Protein AF-A0A3M6U615-F1 (afdb_monomer_lite)

Organism: Pocillopora damicornis (NCBI:txid46731)

Structure (mmCIF, N/CA/C/O backbone):
data_AF-A0A3M6U615-F1
#
_entry.id   AF-A0A3M6U615-F1
#
loop_
_atom_site.group_PDB
_atom_site.id
_atom_site.type_symbol
_atom_site.label_atom_id
_atom_site.label_alt_id
_atom_site.label_comp_id
_atom_site.label_asym_id
_atom_site.label_entity_id
_atom_site.label_seq_id
_atom_site.pdbx_PDB_ins_code
_atom_site.Cartn_x
_atom_site.Cartn_y
_atom_site.Cartn_z
_atom_site.occupancy
_atom_site.B_iso_or_equiv
_atom_site.auth_seq_id
_atom_site.auth_comp_id
_atom_site.auth_asym_id
_atom_site.auth_atom_id
_atom_site.pdbx_PDB_model_num
ATOM 1 N N . MET A 1 1 ? 2.136 40.984 -5.420 1.00 42.88 1 MET A N 1
ATOM 2 C CA . MET A 1 1 ? 2.028 39.924 -4.402 1.00 42.88 1 MET A CA 1
ATOM 3 C C . MET A 1 1 ? 1.569 38.681 -5.127 1.00 42.88 1 MET A C 1
ATOM 5 O O . MET A 1 1 ? 0.410 38.618 -5.505 1.00 42.88 1 MET A O 1
ATOM 9 N N . THR A 1 2 ? 2.488 37.763 -5.393 1.00 44.78 2 THR A N 1
ATOM 10 C CA . THR A 1 2 ? 2.186 36.498 -6.063 1.00 44.78 2 THR A CA 1
ATOM 11 C C . THR A 1 2 ? 2.874 35.447 -5.216 1.00 44.78 2 THR A C 1
ATOM 13 O O . THR A 1 2 ? 4.094 35.333 -5.224 1.00 44.78 2 THR A O 1
ATOM 16 N N . SER A 1 3 ? 2.111 34.816 -4.329 1.00 52.41 3 SER A N 1
ATOM 17 C CA . SER A 1 3 ? 2.583 33.655 -3.591 1.00 52.41 3 SER A CA 1
ATOM 18 C C . SER A 1 3 ? 2.618 32.503 -4.582 1.00 52.41 3 SER A C 1
ATOM 20 O O . SER A 1 3 ? 1.571 31.933 -4.891 1.00 52.41 3 SER A O 1
ATOM 22 N N . ASP A 1 4 ? 3.803 32.190 -5.095 1.00 58.94 4 ASP A N 1
ATOM 23 C CA . ASP A 1 4 ? 4.061 30.928 -5.776 1.00 58.94 4 ASP A CA 1
ATOM 24 C C . ASP A 1 4 ? 3.873 29.808 -4.744 1.00 58.94 4 ASP A C 1
ATOM 26 O O . ASP A 1 4 ? 4.811 29.367 -4.080 1.00 58.94 4 ASP A O 1
ATOM 30 N N . GLN A 1 5 ? 2.623 29.385 -4.537 1.00 58.00 5 GLN A N 1
ATOM 31 C CA . GLN A 1 5 ? 2.328 28.113 -3.898 1.00 58.00 5 GLN A CA 1
ATOM 32 C C . GLN A 1 5 ? 2.817 27.035 -4.858 1.00 58.00 5 GLN A C 1
ATOM 34 O O . GLN A 1 5 ? 2.076 26.550 -5.711 1.00 58.00 5 GLN A O 1
ATOM 39 N N . THR A 1 6 ? 4.091 26.679 -4.738 1.00 52.81 6 THR A N 1
ATOM 40 C CA . THR A 1 6 ? 4.619 25.457 -5.323 1.00 52.81 6 THR A CA 1
ATOM 41 C C . THR A 1 6 ? 3.828 24.310 -4.711 1.00 52.81 6 THR A C 1
ATOM 43 O O . THR A 1 6 ? 3.936 23.999 -3.524 1.00 52.81 6 THR A O 1
ATOM 46 N N . ASN A 1 7 ? 2.923 23.739 -5.503 1.00 64.00 7 ASN A N 1
ATOM 47 C CA . ASN A 1 7 ? 2.162 22.579 -5.086 1.00 64.00 7 ASN A CA 1
ATOM 48 C C . ASN A 1 7 ? 3.187 21.470 -4.813 1.00 64.00 7 ASN A C 1
ATOM 50 O O . ASN A 1 7 ? 3.866 21.013 -5.729 1.00 64.00 7 ASN A O 1
ATOM 54 N N . ARG A 1 8 ? 3.383 21.118 -3.535 1.00 67.88 8 ARG A N 1
ATOM 55 C CA . ARG A 1 8 ? 4.407 20.152 -3.092 1.00 67.88 8 ARG A CA 1
ATOM 56 C C . ARG A 1 8 ? 4.275 18.809 -3.819 1.00 67.88 8 ARG A C 1
ATOM 58 O O . ARG A 1 8 ? 5.254 18.077 -3.928 1.00 67.88 8 ARG A O 1
ATOM 65 N N . PHE A 1 9 ? 3.069 18.490 -4.276 1.00 64.62 9 PHE A N 1
ATOM 66 C CA . PHE A 1 9 ? 2.771 17.303 -5.055 1.00 64.62 9 PHE A CA 1
ATOM 67 C C . PHE A 1 9 ? 2.606 17.696 -6.524 1.00 64.62 9 PHE A C 1
ATOM 69 O O . PHE A 1 9 ? 1.772 18.541 -6.854 1.00 64.62 9 PHE A O 1
ATOM 76 N N . GLN A 1 10 ? 3.414 17.091 -7.397 1.00 66.75 10 GLN A N 1
ATOM 77 C CA . GLN A 1 10 ?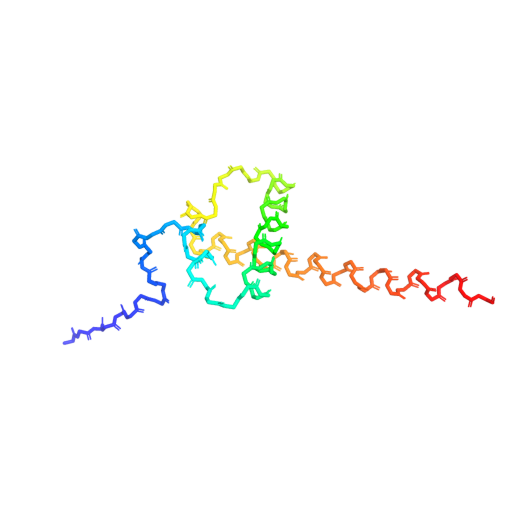 3.188 17.167 -8.836 1.00 66.75 10 GLN A CA 1
ATOM 78 C C .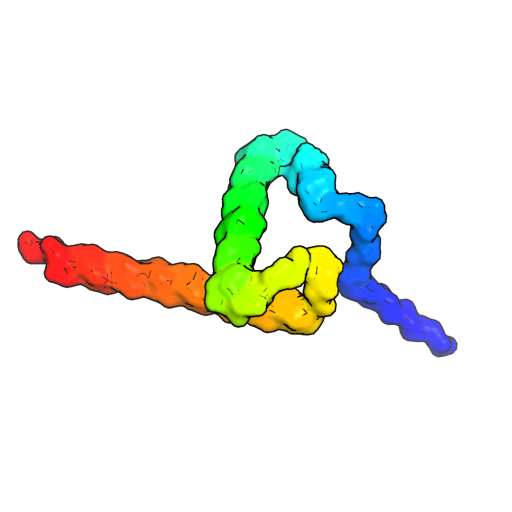 GLN A 1 10 ? 1.934 16.367 -9.189 1.00 66.75 10 GLN A C 1
ATOM 80 O O . GLN A 1 10 ? 1.726 15.272 -8.668 1.00 66.75 10 GLN A O 1
ATOM 85 N N . SER A 1 11 ? 1.112 16.923 -10.080 1.00 68.56 11 SER A N 1
ATOM 86 C CA . SER A 1 11 ? 0.097 16.133 -10.774 1.00 68.56 11 SER A CA 1
ATOM 87 C C . SER A 1 11 ? 0.825 15.110 -11.636 1.00 68.56 11 SER A C 1
ATOM 89 O O . SER A 1 11 ? 1.753 15.478 -12.357 1.00 68.56 11 SER A O 1
ATOM 91 N N . LEU A 1 12 ? 0.450 13.842 -11.515 1.00 66.19 12 LEU A N 1
ATOM 92 C CA . LEU A 1 12 ? 1.038 12.774 -12.309 1.00 66.19 12 LEU A CA 1
ATOM 93 C C . LEU A 1 12 ? 0.226 12.627 -13.598 1.00 66.19 12 LEU A C 1
ATOM 95 O O . LEU A 1 12 ? -0.989 12.458 -13.534 1.00 66.19 12 LEU A O 1
ATOM 99 N N . ASP A 1 13 ? 0.895 12.699 -14.749 1.00 71.69 13 ASP A N 1
ATOM 100 C CA . ASP A 1 13 ? 0.261 12.484 -16.059 1.00 71.69 13 ASP A CA 1
ATOM 101 C C . ASP A 1 13 ? 0.247 10.992 -16.468 1.00 71.69 13 ASP A C 1
ATOM 103 O O . ASP A 1 13 ? -0.394 10.626 -17.451 1.00 71.69 13 ASP A O 1
ATOM 107 N N . SER A 1 14 ? 0.945 10.130 -15.716 1.00 74.44 14 SER A N 1
ATOM 108 C CA . SER A 1 14 ? 1.124 8.688 -15.954 1.00 74.44 14 SER A CA 1
ATOM 109 C C . SER A 1 14 ? 0.566 7.848 -14.797 1.00 74.44 14 SER A C 1
ATOM 111 O O . SER A 1 14 ? 0.397 8.365 -13.692 1.00 74.44 14 SER A O 1
ATOM 113 N N . SER A 1 15 ? 0.319 6.546 -15.000 1.00 80.50 15 SER A N 1
ATOM 114 C CA . SER A 1 15 ? -0.115 5.665 -13.897 1.00 80.50 15 SER A CA 1
ATOM 115 C C . SER A 1 15 ? 1.047 5.292 -12.965 1.00 80.50 15 SER A C 1
ATOM 117 O O . SER A 1 15 ? 2.226 5.423 -13.313 1.00 80.50 15 SER A O 1
ATOM 119 N N . LEU A 1 16 ? 0.712 4.829 -11.757 1.00 78.75 16 LEU A N 1
ATOM 120 C CA . LEU A 1 16 ? 1.686 4.373 -10.764 1.00 78.75 16 LEU A CA 1
ATOM 121 C C . LEU A 1 16 ? 2.540 3.212 -11.297 1.00 78.75 16 LEU A C 1
ATOM 123 O O . LEU A 1 16 ? 3.747 3.177 -11.073 1.00 78.75 16 LEU A O 1
ATOM 127 N N . GLU A 1 17 ? 1.934 2.285 -12.030 1.00 80.88 17 GLU A N 1
ATOM 128 C CA . GLU A 1 17 ? 2.600 1.128 -12.627 1.00 80.88 17 GLU A CA 1
ATOM 129 C C . GLU A 1 17 ? 3.640 1.557 -13.667 1.00 80.88 17 GLU A C 1
ATOM 131 O O . GLU A 1 17 ? 4.778 1.092 -13.627 1.00 80.88 17 GLU A O 1
ATOM 136 N N . GLU A 1 18 ? 3.281 2.502 -14.539 1.00 83.00 18 GLU A N 1
ATOM 137 C CA . GLU A 1 18 ? 4.184 3.056 -15.555 1.00 83.00 18 GLU A CA 1
ATOM 138 C C . GLU A 1 18 ? 5.371 3.793 -14.914 1.00 83.00 18 GLU A C 1
ATOM 140 O O . GLU A 1 18 ? 6.511 3.671 -15.368 1.00 83.00 18 GLU A O 1
ATOM 145 N N . LEU A 1 19 ? 5.133 4.489 -13.797 1.00 81.12 19 LEU A N 1
ATOM 146 C CA . LEU A 1 19 ? 6.183 5.158 -13.026 1.00 81.12 19 LEU A CA 1
ATOM 147 C C . LEU A 1 19 ? 7.183 4.161 -12.420 1.00 81.12 19 LEU A C 1
ATOM 149 O O . LEU A 1 19 ? 8.392 4.409 -12.406 1.00 81.12 19 LEU A O 1
ATOM 153 N N . ILE A 1 20 ? 6.680 3.044 -11.893 1.00 82.56 20 ILE A N 1
ATOM 154 C CA . ILE A 1 20 ? 7.509 2.001 -11.285 1.00 82.56 20 ILE A CA 1
ATOM 155 C C . ILE A 1 20 ? 8.311 1.269 -12.365 1.00 82.56 20 ILE A C 1
ATOM 157 O O . ILE A 1 20 ? 9.498 1.001 -12.170 1.00 82.56 20 ILE A O 1
ATOM 161 N N . ASP A 1 21 ? 7.694 0.989 -13.513 1.00 82.25 21 ASP A N 1
ATOM 162 C CA . ASP A 1 21 ? 8.335 0.316 -14.643 1.00 82.25 21 ASP A CA 1
ATOM 163 C C . ASP A 1 21 ? 9.379 1.176 -15.360 1.00 82.25 21 ASP A C 1
ATOM 165 O O . ASP A 1 21 ? 10.354 0.634 -15.879 1.00 82.25 21 ASP A O 1
ATOM 169 N N . GLY A 1 22 ? 9.252 2.504 -15.304 1.00 80.00 22 GLY A N 1
ATOM 170 C CA . GLY A 1 22 ? 10.253 3.444 -15.815 1.00 80.00 22 GLY A CA 1
ATOM 171 C C . GLY A 1 22 ? 11.555 3.518 -15.003 1.00 80.00 22 GLY A C 1
ATOM 172 O O . GLY A 1 22 ? 12.482 4.225 -15.401 1.00 80.00 22 GLY A O 1
ATOM 173 N N . GLN A 1 23 ? 11.661 2.823 -13.865 1.00 79.06 23 GLN A N 1
ATOM 174 C CA . GLN A 1 23 ? 12.893 2.782 -13.071 1.00 79.06 23 GLN A CA 1
ATOM 175 C C . GLN A 1 23 ? 13.962 1.907 -13.748 1.00 79.06 23 GLN A C 1
ATOM 177 O O . GLN A 1 23 ? 13.805 0.692 -13.841 1.00 79.06 23 GLN A O 1
ATOM 182 N N . GLU A 1 24 ? 15.099 2.504 -14.128 1.00 74.88 24 GLU A N 1
ATOM 183 C CA . GLU A 1 24 ? 16.238 1.799 -14.755 1.00 74.88 24 GLU A CA 1
ATOM 184 C C . GLU A 1 24 ? 16.823 0.696 -13.852 1.00 74.88 24 GLU A C 1
ATOM 186 O O . GLU A 1 24 ? 17.314 -0.332 -14.316 1.00 74.88 24 GLU A O 1
ATOM 191 N N . ASN A 1 25 ? 16.752 0.883 -12.532 1.00 87.00 25 ASN A N 1
ATOM 192 C CA . ASN A 1 25 ? 17.263 -0.087 -11.576 1.00 87.00 25 ASN A CA 1
ATOM 193 C C . ASN A 1 25 ? 16.212 -1.157 -11.252 1.00 87.00 25 ASN A C 1
ATOM 195 O O . ASN A 1 25 ? 15.312 -0.940 -10.437 1.00 87.00 25 ASN A O 1
ATOM 199 N N . GLU A 1 26 ? 16.401 -2.358 -11.802 1.00 85.69 26 GLU A N 1
ATOM 200 C CA . GLU A 1 26 ? 15.516 -3.502 -11.557 1.00 85.69 26 GLU A CA 1
ATOM 201 C C . GLU A 1 26 ? 15.331 -3.853 -10.074 1.00 85.69 26 GLU A C 1
ATOM 203 O O . GLU A 1 26 ? 14.256 -4.297 -9.672 1.00 85.69 26 GLU A O 1
ATOM 208 N N . ASN A 1 27 ? 16.367 -3.704 -9.244 1.00 83.69 27 ASN A N 1
ATOM 209 C CA . ASN A 1 27 ? 16.276 -4.024 -7.818 1.00 83.69 27 ASN A CA 1
ATOM 210 C C . ASN A 1 27 ? 15.411 -3.000 -7.074 1.00 83.69 27 ASN A C 1
ATOM 212 O O . ASN A 1 27 ? 14.667 -3.377 -6.170 1.00 83.69 27 ASN A O 1
ATOM 216 N N . ILE A 1 28 ? 15.483 -1.724 -7.462 1.00 83.38 28 ILE A N 1
ATOM 217 C CA . ILE A 1 28 ? 14.588 -0.690 -6.928 1.00 83.38 28 ILE A CA 1
ATOM 218 C C . ILE A 1 28 ? 13.161 -0.979 -7.389 1.00 83.38 28 ILE A C 1
ATOM 220 O O . ILE A 1 28 ? 12.282 -1.076 -6.543 1.00 83.38 28 ILE A O 1
ATOM 224 N N . ASN A 1 29 ? 12.954 -1.241 -8.682 1.00 86.56 29 ASN A N 1
ATOM 225 C CA . ASN A 1 29 ? 11.645 -1.583 -9.240 1.00 86.56 29 ASN A CA 1
ATOM 226 C C . ASN A 1 29 ? 10.996 -2.763 -8.484 1.00 86.56 29 ASN A C 1
ATOM 228 O O . ASN A 1 29 ? 9.886 -2.639 -7.970 1.00 86.56 29 ASN A O 1
ATOM 232 N N . LYS A 1 30 ? 11.722 -3.876 -8.308 1.00 88.12 30 LYS A N 1
ATOM 233 C CA . LYS A 1 30 ? 11.230 -5.060 -7.577 1.00 88.12 30 LYS A CA 1
ATOM 234 C C . LYS A 1 30 ? 10.829 -4.741 -6.133 1.00 88.12 30 LYS A C 1
ATOM 236 O O . LYS A 1 30 ? 9.781 -5.202 -5.686 1.00 88.12 30 LYS A O 1
ATOM 241 N N . LYS A 1 31 ? 11.631 -3.948 -5.413 1.00 87.25 31 LYS A N 1
ATOM 242 C CA . LYS A 1 31 ? 11.315 -3.527 -4.037 1.00 87.25 31 LYS A CA 1
ATOM 243 C C . LYS A 1 31 ? 10.103 -2.606 -3.994 1.00 87.25 31 LYS A C 1
ATOM 245 O O . LYS A 1 31 ? 9.200 -2.840 -3.204 1.00 87.25 31 LYS A O 1
ATOM 250 N N . THR A 1 32 ? 10.038 -1.624 -4.887 1.00 87.75 32 THR A N 1
ATOM 251 C CA . THR A 1 32 ? 8.905 -0.701 -4.964 1.00 87.75 32 THR A CA 1
ATOM 252 C C . THR A 1 32 ? 7.608 -1.439 -5.282 1.00 87.75 32 THR A C 1
ATOM 254 O O . THR A 1 32 ? 6.615 -1.207 -4.603 1.00 87.75 32 THR A O 1
ATOM 257 N N . LYS A 1 33 ? 7.607 -2.380 -6.236 1.00 88.88 33 LYS A N 1
ATOM 258 C CA . LYS A 1 33 ? 6.431 -3.219 -6.530 1.00 88.88 33 LYS A CA 1
ATOM 259 C C . LYS A 1 33 ? 5.961 -4.001 -5.310 1.00 88.88 33 LYS A C 1
ATOM 261 O O . LYS A 1 33 ? 4.768 -4.040 -5.026 1.00 88.88 33 LYS A O 1
ATOM 266 N N . HIS A 1 34 ? 6.900 -4.613 -4.596 1.00 88.88 34 HIS A N 1
ATOM 267 C CA . HIS A 1 34 ? 6.605 -5.350 -3.375 1.00 88.88 34 HIS A CA 1
ATOM 268 C C . HIS A 1 34 ? 5.999 -4.441 -2.294 1.00 88.88 34 HIS A C 1
ATOM 270 O O . HIS A 1 34 ? 4.961 -4.767 -1.725 1.00 88.88 34 HIS A O 1
ATOM 276 N N . ASP A 1 35 ? 6.603 -3.280 -2.050 1.00 88.31 35 ASP A N 1
ATOM 277 C CA . ASP A 1 35 ? 6.146 -2.348 -1.018 1.00 88.31 35 ASP A CA 1
ATOM 278 C C . ASP A 1 35 ? 4.772 -1.744 -1.358 1.00 88.31 35 ASP A C 1
ATOM 280 O O . ASP A 1 35 ? 3.929 -1.594 -0.473 1.00 88.31 35 ASP A O 1
ATOM 284 N N . VAL A 1 36 ? 4.505 -1.467 -2.639 1.00 89.31 36 VAL A N 1
ATOM 285 C CA . VAL A 1 36 ? 3.184 -1.030 -3.126 1.00 89.31 36 VAL A CA 1
ATOM 286 C C . VAL A 1 36 ? 2.135 -2.124 -2.934 1.00 89.31 36 VAL A C 1
ATOM 288 O O . VAL A 1 36 ? 1.037 -1.831 -2.462 1.00 89.31 36 VAL A O 1
ATOM 291 N N . ALA A 1 37 ? 2.466 -3.385 -3.226 1.00 89.62 37 ALA A N 1
ATOM 292 C CA . ALA A 1 37 ? 1.556 -4.508 -3.003 1.00 89.62 37 ALA A CA 1
ATOM 293 C C . ALA A 1 37 ? 1.202 -4.677 -1.513 1.00 89.62 37 ALA A C 1
ATOM 295 O O . ALA A 1 37 ? 0.025 -4.820 -1.178 1.00 89.62 37 ALA A O 1
ATOM 296 N N . LEU A 1 38 ? 2.192 -4.580 -0.616 1.00 90.44 38 LEU A N 1
ATOM 297 C CA . LEU A 1 38 ? 1.965 -4.621 0.834 1.00 90.44 38 LEU A CA 1
ATOM 298 C C . LEU A 1 38 ? 1.095 -3.461 1.320 1.00 90.44 38 LEU A C 1
ATOM 300 O O . LEU A 1 38 ? 0.221 -3.642 2.169 1.00 90.44 38 LEU A O 1
ATOM 304 N N . PHE A 1 39 ? 1.330 -2.258 0.797 1.00 90.25 39 PHE A N 1
ATOM 305 C CA . PHE A 1 39 ? 0.529 -1.101 1.167 1.00 90.25 39 PHE A CA 1
ATOM 306 C C . PHE A 1 39 ? -0.918 -1.232 0.673 1.00 90.25 39 PHE A C 1
ATOM 308 O O . PHE A 1 39 ? -1.845 -0.907 1.412 1.00 90.25 39 PHE A O 1
ATOM 315 N N . HIS A 1 40 ? -1.132 -1.777 -0.526 1.00 90.50 40 HIS A N 1
ATOM 316 C CA . HIS A 1 40 ? -2.470 -2.079 -1.032 1.00 90.50 40 HIS A C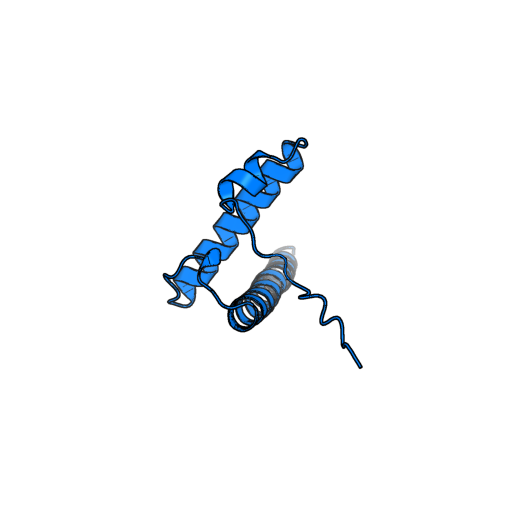A 1
ATOM 317 C C . HIS A 1 40 ? -3.201 -3.104 -0.148 1.00 90.50 40 HIS A C 1
ATOM 319 O O . HIS A 1 40 ? -4.357 -2.893 0.213 1.00 90.50 40 HIS A O 1
ATOM 325 N N . GLU A 1 41 ? -2.537 -4.188 0.261 1.00 90.62 41 GLU A N 1
ATOM 326 C CA . GLU A 1 41 ? -3.116 -5.167 1.193 1.00 90.62 41 GLU A CA 1
ATOM 327 C C . GLU A 1 41 ? -3.486 -4.527 2.541 1.00 90.62 41 GLU A C 1
ATOM 329 O O . GLU A 1 41 ? -4.567 -4.774 3.082 1.00 90.62 41 GLU A O 1
ATOM 334 N N . PHE A 1 42 ? -2.635 -3.636 3.055 1.00 90.88 42 PHE A N 1
ATOM 335 C CA . PHE A 1 42 ? -2.923 -2.874 4.268 1.00 90.88 42 PHE A CA 1
ATOM 336 C C . PHE A 1 42 ? -4.153 -1.966 4.124 1.00 90.88 42 PHE A C 1
ATOM 338 O O . PHE A 1 42 ? -4.961 -1.885 5.052 1.00 90.88 42 PHE A O 1
ATOM 345 N N . LEU A 1 43 ? -4.323 -1.296 2.982 1.00 91.81 43 LEU A N 1
ATOM 346 C CA . LEU A 1 43 ? -5.517 -0.490 2.709 1.00 91.81 43 LEU A CA 1
ATOM 347 C C . LEU A 1 43 ? -6.780 -1.359 2.724 1.00 91.81 43 LEU A C 1
ATOM 349 O O . LEU A 1 43 ? -7.734 -1.034 3.434 1.00 91.81 43 LEU A O 1
ATOM 353 N N . VAL A 1 44 ? -6.751 -2.513 2.053 1.00 90.81 44 VAL A N 1
ATOM 354 C CA . VAL A 1 44 ? -7.871 -3.467 2.054 1.00 90.81 44 VAL A CA 1
ATOM 355 C C . VAL A 1 44 ? -8.199 -3.937 3.475 1.00 90.81 44 VAL A C 1
ATOM 357 O O . VAL A 1 44 ? -9.371 -3.972 3.852 1.00 90.81 44 VAL A O 1
ATOM 360 N N . LEU A 1 45 ? -7.187 -4.217 4.305 1.00 90.00 45 LEU A N 1
ATOM 361 C CA . LEU A 1 45 ? -7.372 -4.581 5.717 1.00 90.00 45 LEU A CA 1
ATOM 362 C C . LEU A 1 45 ? -8.060 -3.468 6.528 1.00 90.00 45 LEU A C 1
ATOM 364 O O . LEU A 1 45 ? -8.816 -3.748 7.459 1.00 90.00 45 LEU A O 1
ATOM 368 N N . LYS A 1 46 ? -7.823 -2.201 6.175 1.00 90.00 46 LYS A N 1
ATOM 369 C CA . LYS A 1 46 ? -8.489 -1.030 6.767 1.00 90.00 46 LYS A CA 1
ATOM 370 C C . LYS A 1 46 ? -9.898 -0.783 6.215 1.00 90.00 46 LYS A C 1
ATOM 372 O O . LYS A 1 46 ? -10.557 0.149 6.673 1.00 90.00 46 LYS A O 1
ATOM 377 N N . GLY A 1 47 ? -10.368 -1.609 5.279 1.00 91.31 47 GLY A N 1
ATOM 378 C CA . GLY A 1 47 ? -11.646 -1.435 4.588 1.00 91.31 47 GLY A CA 1
ATOM 379 C C . GLY A 1 47 ? -11.596 -0.394 3.470 1.00 91.31 47 GLY A C 1
ATOM 380 O O . GLY A 1 47 ? -12.645 0.050 3.010 1.00 91.31 47 GLY A O 1
ATOM 381 N N . GLU A 1 48 ? -10.398 0.008 3.044 1.00 91.75 48 GLU A N 1
ATOM 382 C CA . GLU A 1 48 ? -10.198 0.933 1.938 1.00 91.75 48 GLU A CA 1
ATOM 383 C C . GLU A 1 48 ? -10.008 0.151 0.637 1.00 91.75 48 GLU A C 1
ATOM 385 O O . GLU A 1 48 ? -9.013 -0.547 0.453 1.00 91.75 48 GLU A O 1
ATOM 390 N N . THR A 1 49 ? -10.981 0.259 -0.266 1.00 88.12 49 THR A N 1
ATOM 391 C CA . THR A 1 49 ? -10.969 -0.419 -1.573 1.00 88.12 49 THR A CA 1
ATOM 392 C C . THR A 1 49 ? -10.669 0.533 -2.727 1.00 88.12 49 THR A C 1
ATOM 394 O O . THR A 1 49 ? -10.626 0.097 -3.878 1.00 88.12 49 THR A O 1
ATOM 397 N N . ARG A 1 50 ? -10.530 1.841 -2.457 1.00 89.94 50 ARG A N 1
ATOM 398 C CA . ARG A 1 50 ? -10.110 2.821 -3.464 1.00 89.94 50 ARG A CA 1
ATOM 399 C C . ARG A 1 50 ? -8.642 2.593 -3.825 1.00 89.94 50 ARG A C 1
ATOM 401 O O . ARG A 1 50 ? -7.838 2.195 -2.984 1.00 89.94 50 ARG A O 1
ATOM 408 N N . GLN A 1 51 ? -8.294 2.884 -5.075 1.00 81.94 51 GLN A N 1
ATOM 409 C CA . GLN A 1 51 ? -6.900 2.892 -5.506 1.00 81.94 51 GLN A CA 1
ATOM 410 C C . GLN A 1 51 ? -6.138 4.077 -4.890 1.00 81.94 51 GLN A C 1
ATOM 412 O O . GLN A 1 51 ? -6.730 5.094 -4.521 1.00 81.94 51 GLN A O 1
ATOM 417 N N . MET A 1 52 ? -4.817 3.927 -4.743 1.00 82.75 52 MET A N 1
ATOM 418 C CA . MET A 1 52 ? -3.960 4.911 -4.066 1.00 82.75 52 MET A CA 1
ATOM 419 C C . MET A 1 52 ? -3.932 6.278 -4.755 1.00 82.75 52 MET A C 1
ATOM 421 O O . MET A 1 52 ? -3.781 7.292 -4.080 1.00 82.75 52 MET A O 1
ATOM 425 N N . ASP A 1 53 ? -4.059 6.299 -6.077 1.00 79.94 53 ASP A N 1
ATOM 426 C CA . ASP A 1 53 ? -4.113 7.488 -6.932 1.00 79.94 53 ASP A CA 1
ATOM 427 C C . ASP A 1 53 ? -5.409 8.300 -6.754 1.00 79.94 53 ASP A C 1
ATOM 429 O O . ASP A 1 53 ? -5.424 9.506 -6.993 1.00 79.94 53 ASP A O 1
ATOM 433 N N . VAL A 1 54 ? -6.481 7.663 -6.273 1.00 86.00 54 VAL A N 1
ATOM 434 C CA . VAL A 1 54 ? -7.760 8.313 -5.944 1.00 86.00 54 VAL A CA 1
ATOM 435 C C . VAL A 1 54 ? -7.738 8.950 -4.548 1.00 86.00 54 VAL A C 1
ATOM 437 O O . VAL A 1 54 ? -8.535 9.847 -4.260 1.00 86.00 54 VAL A O 1
ATOM 440 N N . LEU A 1 55 ? -6.849 8.500 -3.658 1.00 87.06 55 LEU A N 1
ATOM 441 C CA . LEU A 1 55 ? -6.755 9.028 -2.298 1.00 87.06 55 LEU A CA 1
ATOM 442 C C . LEU A 1 55 ? -6.234 10.466 -2.305 1.00 87.06 55 LEU A C 1
ATOM 444 O O . LEU A 1 55 ? -5.258 10.805 -2.975 1.00 87.06 55 LEU A O 1
ATOM 448 N N . THR A 1 56 ? -6.838 11.321 -1.479 1.00 88.50 56 THR A N 1
ATOM 449 C CA . THR A 1 56 ? -6.296 12.667 -1.279 1.00 88.50 56 THR A CA 1
ATOM 450 C C . THR A 1 5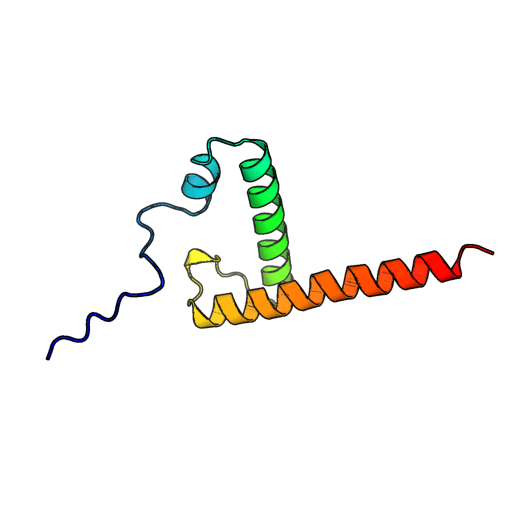6 ? -4.923 12.591 -0.598 1.00 88.50 56 THR A C 1
ATOM 452 O O . THR A 1 56 ? -4.67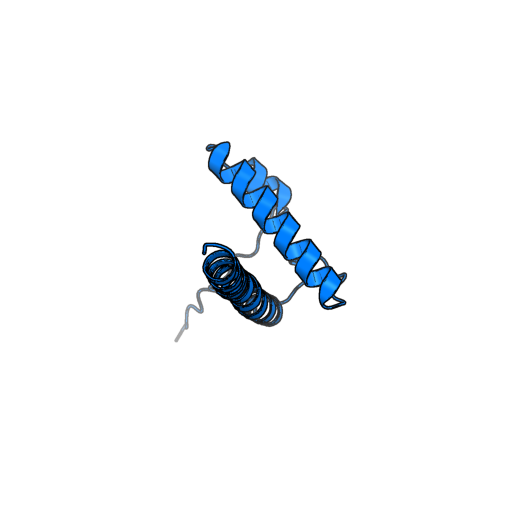2 11.679 0.198 1.00 88.50 56 THR A O 1
ATOM 455 N N . PRO A 1 57 ? -4.032 13.582 -0.798 1.00 85.81 57 PRO A N 1
ATOM 456 C CA . PRO A 1 57 ? -2.727 13.595 -0.133 1.00 85.81 57 PRO A CA 1
ATOM 457 C C . PRO A 1 57 ? -2.812 13.495 1.400 1.00 85.81 57 PRO A C 1
ATOM 459 O O . PRO A 1 57 ? -1.915 12.959 2.048 1.00 85.81 57 PRO A O 1
ATOM 462 N N . GLN A 1 58 ? -3.899 14.001 1.990 1.00 88.00 58 GLN A N 1
ATOM 463 C CA . GLN A 1 58 ? -4.152 13.957 3.431 1.00 88.00 58 GLN A CA 1
ATOM 464 C C . GLN A 1 58 ? -4.520 12.546 3.906 1.00 88.00 58 GLN A C 1
ATOM 466 O O . GLN A 1 58 ? -3.966 12.077 4.903 1.00 88.00 58 GLN A O 1
ATOM 471 N N . GLU A 1 59 ? -5.411 11.857 3.185 1.00 90.25 59 GLU A N 1
ATOM 472 C CA . GLU A 1 59 ? -5.765 10.458 3.454 1.00 90.25 59 GLU A CA 1
ATOM 473 C C . GLU A 1 59 ? -4.549 9.549 3.275 1.00 90.25 59 GLU A C 1
ATOM 475 O O . GLU A 1 59 ? -4.223 8.772 4.174 1.00 90.25 59 GLU A O 1
ATOM 480 N N . LEU A 1 60 ? -3.824 9.704 2.164 1.00 89.00 60 LEU A N 1
ATOM 481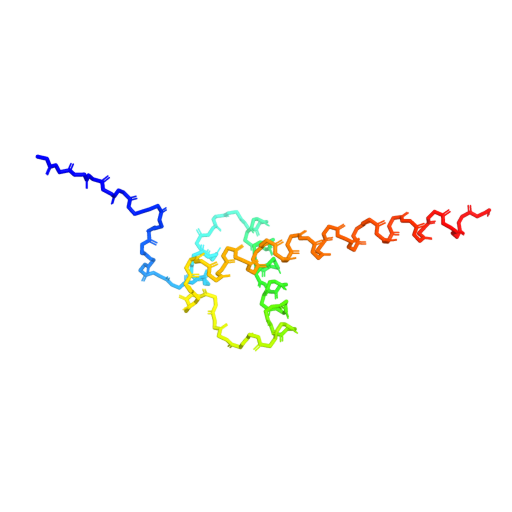 C CA . LEU A 1 60 ? -2.631 8.914 1.879 1.00 89.00 60 LEU A CA 1
ATOM 482 C C . LEU A 1 60 ? -1.573 9.079 2.979 1.00 89.00 60 LEU A C 1
ATOM 484 O O . LEU A 1 60 ? -1.046 8.090 3.482 1.00 89.00 60 LEU A O 1
ATOM 488 N N . ASN A 1 61 ? -1.305 10.312 3.422 1.00 90.00 61 ASN A N 1
ATOM 489 C CA . ASN A 1 61 ? -0.350 10.568 4.502 1.00 90.00 61 ASN A CA 1
ATOM 490 C C . ASN A 1 61 ? -0.766 9.909 5.830 1.00 90.00 61 ASN A C 1
ATOM 492 O O . ASN A 1 61 ? 0.087 9.416 6.575 1.00 90.00 61 ASN A O 1
ATOM 496 N N . LYS A 1 62 ? -2.070 9.874 6.130 1.00 91.56 62 LYS A N 1
ATOM 497 C CA . LYS A 1 62 ? -2.598 9.170 7.304 1.00 91.56 62 LYS A CA 1
ATOM 498 C C . LYS A 1 62 ? -2.357 7.663 7.189 1.00 91.56 62 LYS A C 1
ATOM 500 O O . LYS A 1 62 ? -1.773 7.081 8.102 1.00 91.56 62 LYS A O 1
ATOM 505 N N . PHE A 1 63 ? -2.733 7.049 6.068 1.00 92.06 63 PHE A N 1
ATOM 506 C CA . PHE A 1 63 ? -2.539 5.614 5.852 1.00 92.06 63 PHE A CA 1
ATOM 507 C C . PHE A 1 63 ? -1.061 5.213 5.868 1.00 92.06 63 PHE A C 1
ATOM 509 O O . PHE A 1 63 ? -0.717 4.220 6.499 1.00 92.06 63 PHE A O 1
ATOM 516 N N . LEU A 1 64 ? -0.173 6.005 5.261 1.00 90.31 64 LEU A N 1
ATOM 517 C CA . LEU A 1 64 ? 1.277 5.770 5.291 1.00 90.31 64 LEU A CA 1
ATOM 518 C C . LEU A 1 64 ? 1.857 5.844 6.708 1.00 90.31 64 LEU A C 1
ATOM 520 O O . LEU A 1 64 ? 2.741 5.058 7.064 1.00 90.31 64 LEU A O 1
ATOM 524 N N . SER A 1 65 ? 1.354 6.771 7.526 1.00 90.56 65 SER A N 1
ATOM 525 C CA . SER A 1 65 ? 1.758 6.891 8.929 1.00 90.56 65 SER A CA 1
ATOM 526 C C . SER A 1 65 ? 1.326 5.662 9.730 1.00 90.56 65 SER A C 1
ATOM 528 O O . SER A 1 65 ? 2.139 5.085 10.451 1.00 90.56 65 SER A O 1
ATOM 530 N N . GLU A 1 66 ? 0.075 5.220 9.569 1.00 91.19 66 GLU A N 1
ATOM 531 C CA . GLU A 1 66 ? -0.431 4.008 10.223 1.00 91.19 66 GLU A CA 1
ATOM 532 C C . GLU A 1 66 ? 0.313 2.753 9.749 1.00 91.19 66 GLU A C 1
ATOM 534 O O . GLU A 1 66 ? 0.757 1.964 10.580 1.00 91.19 66 GLU A O 1
ATOM 539 N N . PHE A 1 67 ? 0.535 2.610 8.442 1.00 89.12 67 PHE A N 1
ATOM 540 C CA . PHE A 1 67 ? 1.295 1.508 7.852 1.00 89.12 67 PHE A CA 1
ATOM 541 C C . PHE A 1 67 ? 2.711 1.426 8.431 1.00 89.12 67 PHE A C 1
ATOM 543 O O . PHE A 1 67 ? 3.142 0.368 8.886 1.00 89.12 67 PHE A O 1
ATOM 550 N N . SER A 1 68 ? 3.414 2.561 8.506 1.00 84.88 68 SER A N 1
ATOM 551 C CA . SER A 1 68 ? 4.767 2.630 9.073 1.00 84.88 68 SER A CA 1
ATOM 552 C C . SER A 1 68 ? 4.809 2.196 10.540 1.00 84.88 68 SER A C 1
ATOM 554 O O . SER A 1 68 ? 5.769 1.553 10.968 1.00 84.88 68 SER A O 1
ATOM 556 N N . ILE A 1 69 ? 3.776 2.531 11.320 1.00 85.38 69 ILE A N 1
ATOM 557 C CA . ILE A 1 69 ? 3.646 2.100 12.717 1.00 85.38 69 ILE A CA 1
ATOM 558 C C . ILE A 1 69 ? 3.371 0.596 12.786 1.00 85.38 69 ILE A C 1
ATOM 560 O O . ILE A 1 69 ? 4.030 -0.099 13.558 1.00 85.38 69 ILE A O 1
ATOM 564 N N . THR A 1 70 ? 2.450 0.081 11.969 1.00 81.62 70 THR A N 1
ATOM 565 C CA . THR A 1 70 ? 2.106 -1.346 11.925 1.00 81.62 70 THR A CA 1
ATOM 566 C C . THR A 1 70 ? 3.319 -2.204 11.571 1.00 81.62 70 THR A C 1
ATOM 568 O O . THR A 1 70 ? 3.635 -3.129 12.318 1.00 81.62 70 THR A O 1
ATOM 571 N N . VAL A 1 71 ? 4.059 -1.848 10.516 1.00 72.94 71 VAL A N 1
ATOM 572 C CA . VAL A 1 71 ? 5.266 -2.575 10.083 1.00 72.94 71 VAL A CA 1
ATOM 573 C C . VAL A 1 71 ? 6.367 -2.535 11.156 1.00 72.94 71 VAL A C 1
ATOM 575 O O . VAL A 1 71 ? 7.005 -3.555 11.435 1.00 72.94 71 VAL A O 1
ATOM 578 N N . ARG A 1 72 ? 6.575 -1.387 11.821 1.00 63.84 72 ARG A N 1
ATOM 579 C CA . ARG A 1 72 ? 7.548 -1.268 12.926 1.00 63.84 72 ARG A CA 1
ATOM 580 C C . ARG A 1 72 ? 7.141 -2.060 14.164 1.00 63.84 72 ARG A C 1
ATOM 582 O O . ARG A 1 72 ? 8.008 -2.661 14.797 1.00 63.84 72 ARG A O 1
ATOM 589 N N . SER A 1 73 ? 5.852 -2.076 14.498 1.00 57.28 73 SER A N 1
ATOM 590 C CA . SER A 1 73 ? 5.342 -2.840 15.634 1.00 57.28 73 SER A CA 1
ATOM 591 C C . SER A 1 73 ? 5.637 -4.322 15.447 1.00 57.28 73 SER A C 1
ATOM 593 O O . SER A 1 73 ? 6.213 -4.926 16.343 1.00 57.28 73 SER A O 1
ATOM 595 N N . THR A 1 74 ? 5.361 -4.886 14.267 1.00 52.41 74 THR A N 1
ATOM 596 C CA . THR A 1 74 ? 5.650 -6.298 13.982 1.00 52.41 74 THR A CA 1
ATOM 597 C C . THR A 1 74 ? 7.131 -6.647 14.140 1.00 52.41 74 THR A C 1
ATOM 599 O O . THR A 1 74 ? 7.438 -7.646 14.780 1.00 52.41 74 THR A O 1
ATOM 602 N N . ILE A 1 75 ? 8.073 -5.819 13.670 1.00 56.16 75 ILE A N 1
ATOM 603 C CA . ILE A 1 75 ? 9.516 -6.099 13.835 1.00 56.16 75 ILE A CA 1
ATOM 604 C C . ILE A 1 75 ? 9.917 -6.107 15.318 1.00 56.16 75 ILE A C 1
ATOM 606 O O . ILE A 1 75 ? 10.716 -6.948 15.737 1.00 56.16 75 ILE A O 1
ATOM 610 N N . SER A 1 76 ? 9.342 -5.211 16.125 1.00 50.47 76 SER A N 1
ATOM 611 C CA . SER A 1 76 ? 9.582 -5.183 17.570 1.00 50.47 76 SER A CA 1
ATOM 612 C C . SER A 1 76 ? 9.008 -6.416 18.273 1.00 50.47 76 SER A C 1
ATOM 614 O O . SER A 1 76 ? 9.678 -6.976 19.136 1.00 50.47 76 SER A O 1
ATOM 616 N N . THR A 1 77 ? 7.799 -6.855 17.912 1.00 49.78 77 THR A N 1
ATOM 617 C CA . THR A 1 77 ? 7.140 -8.003 18.556 1.00 49.78 77 THR A CA 1
ATOM 618 C C . THR A 1 77 ? 7.792 -9.331 18.155 1.00 49.78 77 THR A C 1
ATOM 620 O O . THR A 1 77 ? 8.119 -10.128 19.028 1.00 49.78 77 THR A O 1
ATOM 623 N N . TYR A 1 78 ? 8.123 -9.528 16.872 1.00 47.19 78 TYR A N 1
ATOM 624 C CA . TYR A 1 78 ? 8.851 -10.721 16.412 1.00 47.19 78 TYR A CA 1
ATOM 625 C C . TYR A 1 78 ? 10.272 -10.809 16.994 1.00 47.19 78 TYR A C 1
ATOM 627 O O . TYR A 1 78 ? 10.751 -11.902 17.285 1.00 47.19 78 TYR A O 1
ATOM 635 N N . SER A 1 79 ? 10.948 -9.676 17.219 1.00 49.38 79 SER A N 1
ATOM 636 C CA . SER A 1 79 ? 12.275 -9.672 17.859 1.00 49.38 79 SER A CA 1
ATOM 637 C C . SER A 1 79 ? 12.215 -10.030 19.350 1.00 49.38 79 SER A C 1
ATOM 639 O O . SER A 1 79 ? 13.163 -10.612 19.875 1.00 49.38 79 SER A O 1
ATOM 641 N N . GLN A 1 80 ? 11.109 -9.714 20.032 1.00 48.78 80 GLN A N 1
ATOM 642 C CA . GLN A 1 80 ? 10.887 -10.104 21.427 1.00 48.78 80 GLN A CA 1
ATOM 643 C C . GLN A 1 80 ? 10.520 -11.588 21.552 1.00 48.78 80 GLN A C 1
ATOM 645 O O . GLN A 1 80 ? 11.095 -12.268 22.403 1.00 48.78 80 GLN A O 1
ATOM 650 N N . ASP A 1 81 ? 9.668 -12.118 20.670 1.00 47.66 81 ASP A N 1
ATOM 651 C CA . ASP A 1 81 ? 9.290 -13.539 20.693 1.00 47.66 81 ASP A CA 1
ATOM 652 C C . ASP A 1 81 ? 10.480 -14.470 20.406 1.00 47.66 81 ASP A C 1
ATOM 654 O O . ASP A 1 81 ? 10.657 -15.473 21.094 1.00 47.66 81 ASP A O 1
ATOM 658 N N . VAL A 1 82 ? 11.375 -14.122 19.473 1.00 52.09 82 VAL A N 1
ATOM 659 C CA . VAL A 1 82 ? 12.574 -14.942 19.187 1.00 52.09 82 VAL A CA 1
ATOM 660 C C . VAL A 1 82 ? 13.538 -14.994 20.382 1.00 52.09 82 VAL A C 1
ATOM 662 O O . VAL A 1 82 ? 14.181 -16.018 20.610 1.00 52.09 82 VAL A O 1
ATOM 665 N N . SER A 1 83 ? 13.602 -13.937 21.199 1.00 52.28 83 SER A N 1
ATOM 666 C CA . SER A 1 83 ? 14.425 -13.924 22.418 1.00 52.28 83 SER A CA 1
ATOM 667 C C . SER A 1 83 ? 13.860 -14.773 23.566 1.00 52.28 83 SER A C 1
ATOM 669 O O . SER A 1 83 ? 14.599 -15.108 24.488 1.00 52.28 83 SER A O 1
ATOM 671 N N . PHE A 1 84 ? 12.579 -15.158 23.505 1.00 51.38 84 PHE A N 1
ATOM 672 C CA . PHE A 1 84 ? 11.922 -15.964 24.539 1.00 51.38 84 PHE A CA 1
ATOM 673 C C . PHE A 1 84 ? 12.081 -17.480 24.319 1.00 51.38 84 PHE A C 1
ATOM 675 O O . PHE A 1 84 ? 11.945 -18.254 25.263 1.00 51.38 84 PHE A O 1
ATOM 682 N N . TYR A 1 85 ? 12.407 -17.911 23.093 1.00 47.53 85 TYR A N 1
ATOM 683 C CA . TYR A 1 85 ? 12.546 -19.330 22.724 1.00 47.53 85 TYR A CA 1
ATOM 684 C C . TYR A 1 85 ? 13.992 -19.845 22.650 1.00 47.53 85 TYR A C 1
ATOM 686 O O . TYR A 1 85 ? 14.198 -21.022 22.364 1.00 47.53 85 TYR A O 1
ATOM 694 N N . SER A 1 86 ? 14.996 -19.011 22.929 1.00 47.31 86 SER A N 1
ATOM 695 C CA . SER A 1 86 ? 16.396 -19.448 22.996 1.00 47.31 86 SER A CA 1
ATOM 696 C C . SER A 1 86 ? 16.831 -19.601 24.455 1.00 47.31 86 SER A C 1
ATOM 698 O O . SER A 1 86 ? 17.424 -18.684 25.020 1.00 47.31 86 SER A O 1
ATOM 700 N N . THR A 1 87 ? 16.512 -20.751 25.061 1.00 50.16 87 THR A N 1
ATOM 701 C CA . THR A 1 87 ? 17.133 -21.215 26.321 1.00 50.16 87 THR A CA 1
ATOM 702 C C . THR A 1 87 ? 18.230 -22.222 26.017 1.00 50.16 87 THR A C 1
ATOM 704 O O . THR A 1 87 ? 17.995 -23.073 25.130 1.00 50.16 87 THR A O 1
#

Sequence (87 aa):
MTSDQTNRFQSLDSSLEELIDGQENENINKKTKHDVALFHEFLVLKGETRQMDVLTPQELNKFLSEFSITVRSTISTYSQDVSFYST

Radius of gyration: 17.78 Å; chains: 1; bounding box: 29×61×42 Å

Secondary structure (DSSP, 8-state):
-------SSPPPSS-HHHHHHT-S-HHHHHHHHHHHHHHHHHHHHTT--S-TTTS-HHHHHHHHHHHHHHHHHHHHHHHHHHHHS--

pLDDT: mean 75.98, std 15.82, range [42.88, 92.06]

Foldseek 3Di:
DDPPPPPPDDDDPDDPLVVLVPDPDPVSSVVVVVVLVVLCVLCVVVVHPDDPSPDDPVRNVVSVVVVVVVVVVVVVVVVVVVVVPDD